Protein AF-A0A7X5QS34-F1 (afdb_monomer)

pLDDT: mean 76.01, std 16.91, range [47.91, 92.44]

Organism: NCBI:txid345309

Foldseek 3Di:
DPPVVVVVVVVPVVPPDPPVPQDPLNVLLVVQLVPFDFDPPPPDPVVRVCCSVPPRSQVSVVVVVDDPPDD

Secondary structure (DSSP, 8-state):
--SHHHHHHHHHGGGS-------HHHHHHHHHHHT----TT--SHHHHHHHIIIIIHHHHHHHTTPPTT--

Solvent-accessible surface area (backbone atoms only — not comparable to full-atom values): 4583 Å² total; per-residue (Å²): 145,73,71,74,63,64,61,59,59,67,67,58,69,78,70,73,63,91,63,78,78,72,47,72,65,55,54,48,48,50,52,29,55,76,68,47,85,72,73,86,88,48,93,40,77,63,56,46,50,50,43,40,69,73,44,43,27,53,53,45,41,42,76,74,69,46,69,91,89,75,133

Mean predicted aligned error: 12.56 Å

Sequence (71 aa):
MRASIYFLIAATLIVFGCAAQKTQRDRDVEQCTYGAVVPRNFDTPAKRRQYIQTVAVPACLKAKGYAEGSL

Structure (mmCIF, N/CA/C/O backbone):
data_AF-A0A7X5QS34-F1
#
_entry.id   AF-A0A7X5QS34-F1
#
loop_
_atom_site.group_PDB
_atom_site.id
_atom_site.type_symbol
_atom_site.label_atom_id
_atom_site.label_alt_id
_atom_site.label_comp_id
_atom_site.label_asym_id
_atom_site.label_entity_id
_atom_site.label_seq_id
_atom_site.pdbx_PDB_ins_code
_atom_site.Cartn_x
_atom_site.Cartn_y
_atom_site.Cartn_z
_atom_site.occupancy
_atom_site.B_iso_or_equiv
_atom_site.auth_seq_id
_atom_site.auth_comp_id
_atom_site.auth_asym_id
_atom_site.auth_atom_id
_atom_site.pdbx_PDB_model_num
ATOM 1 N N . MET A 1 1 ? 18.324 2.110 55.252 1.00 49.94 1 MET A N 1
ATOM 2 C CA . MET A 1 1 ? 18.818 1.815 53.885 1.00 49.94 1 MET A CA 1
ATOM 3 C C . MET A 1 1 ? 17.852 0.878 53.137 1.00 49.94 1 MET A C 1
ATOM 5 O O . MET A 1 1 ? 18.232 -0.206 52.730 1.00 49.94 1 MET A O 1
ATOM 9 N N . ARG A 1 2 ? 16.568 1.248 53.005 1.00 49.06 2 ARG A N 1
ATOM 10 C CA . ARG A 1 2 ? 15.518 0.406 52.376 1.00 49.06 2 ARG A CA 1
ATOM 11 C C . ARG A 1 2 ? 14.575 1.183 51.442 1.00 49.06 2 ARG A C 1
ATOM 13 O O . ARG A 1 2 ? 13.756 0.573 50.771 1.00 49.06 2 ARG A O 1
ATOM 20 N N . ALA A 1 3 ? 14.702 2.512 51.387 1.00 49.16 3 ALA A N 1
ATOM 21 C CA . ALA A 1 3 ? 13.848 3.384 50.578 1.00 49.16 3 ALA A CA 1
ATOM 22 C C . ALA A 1 3 ? 14.360 3.569 49.134 1.00 49.16 3 ALA A C 1
ATOM 24 O O . ALA A 1 3 ? 13.575 3.859 48.240 1.00 49.16 3 ALA A O 1
ATOM 25 N N . SER A 1 4 ? 15.657 3.352 48.884 1.00 53.50 4 SER A N 1
ATOM 26 C CA . SER A 1 4 ? 16.282 3.624 47.578 1.00 53.50 4 SER A CA 1
ATOM 27 C C . SER A 1 4 ? 16.028 2.560 46.507 1.00 53.50 4 SER A C 1
ATOM 29 O O . SER A 1 4 ? 16.239 2.833 45.333 1.00 53.50 4 SER A O 1
ATOM 31 N N . ILE A 1 5 ? 15.572 1.358 46.880 1.00 54.16 5 ILE A N 1
ATOM 32 C CA . ILE A 1 5 ? 15.328 0.274 45.912 1.00 54.16 5 ILE A CA 1
ATOM 33 C C . ILE A 1 5 ? 13.973 0.460 45.215 1.00 54.16 5 ILE A C 1
ATOM 35 O O . ILE A 1 5 ? 13.881 0.272 44.008 1.00 54.16 5 ILE A O 1
ATOM 39 N N . TYR A 1 6 ? 12.938 0.912 45.932 1.00 53.59 6 TYR A N 1
ATOM 40 C CA . TYR A 1 6 ? 11.596 1.093 45.360 1.00 53.59 6 TYR A CA 1
ATOM 41 C C . TYR A 1 6 ? 11.527 2.201 44.301 1.00 53.59 6 TYR A C 1
ATOM 43 O O . TYR A 1 6 ? 10.733 2.111 43.368 1.00 53.59 6 TYR A O 1
ATOM 51 N N . PHE A 1 7 ? 12.386 3.218 44.406 1.00 50.94 7 PHE A N 1
ATOM 52 C CA . PHE A 1 7 ? 12.402 4.337 43.461 1.00 50.94 7 PHE A CA 1
ATOM 53 C C . PHE A 1 7 ? 12.945 3.940 42.075 1.00 50.94 7 PHE A C 1
ATOM 55 O O . PHE A 1 7 ? 12.516 4.486 41.063 1.00 50.94 7 PHE A O 1
ATOM 62 N N . LEU A 1 8 ? 13.840 2.946 42.009 1.00 49.28 8 LEU A N 1
ATOM 63 C CA . LEU A 1 8 ? 14.410 2.444 40.750 1.00 49.28 8 LEU A CA 1
ATOM 64 C C . LEU A 1 8 ? 13.428 1.567 39.953 1.00 49.28 8 LEU A C 1
ATOM 66 O O . LEU A 1 8 ? 13.492 1.525 38.725 1.00 49.28 8 LEU A O 1
ATOM 70 N N . ILE A 1 9 ? 12.488 0.903 40.631 1.00 53.69 9 ILE A N 1
ATOM 71 C CA . ILE A 1 9 ? 11.496 0.034 39.976 1.00 53.69 9 ILE A CA 1
ATOM 72 C C . ILE A 1 9 ? 10.411 0.876 39.284 1.00 53.69 9 ILE A C 1
ATOM 74 O O . ILE A 1 9 ? 9.955 0.529 38.199 1.00 53.69 9 ILE A O 1
ATOM 78 N N . ALA A 1 10 ? 10.048 2.034 39.846 1.00 51.53 10 ALA A N 1
ATOM 79 C CA . ALA A 1 10 ? 9.041 2.916 39.251 1.00 51.53 10 ALA A CA 1
ATOM 80 C C . ALA A 1 10 ? 9.497 3.564 37.926 1.00 51.53 10 ALA A C 1
ATOM 82 O O . ALA A 1 10 ? 8.670 3.851 37.065 1.00 51.53 10 ALA A O 1
ATOM 83 N N . ALA A 1 11 ? 10.806 3.761 37.730 1.00 51.50 11 ALA A N 1
ATOM 84 C CA . ALA A 1 11 ? 11.348 4.425 36.542 1.00 51.50 11 ALA A CA 1
ATOM 85 C C . ALA A 1 11 ? 11.516 3.500 35.320 1.00 51.50 11 ALA A C 1
ATOM 87 O O . ALA A 1 11 ? 11.651 3.983 34.199 1.00 51.50 11 ALA A O 1
ATOM 88 N N . THR A 1 12 ? 11.497 2.176 35.502 1.00 52.53 12 THR A N 1
ATOM 89 C CA . THR A 1 12 ? 11.728 1.216 34.403 1.00 52.53 12 THR A CA 1
ATOM 90 C C . THR A 1 12 ? 10.449 0.778 33.684 1.00 52.53 12 THR A C 1
ATOM 92 O O . THR A 1 12 ? 10.525 0.275 32.566 1.00 52.53 12 THR A O 1
ATOM 95 N N . LEU A 1 13 ? 9.263 1.039 34.247 1.00 52.50 13 LEU A N 1
ATOM 96 C CA . LEU A 1 13 ? 7.978 0.683 33.622 1.00 52.50 13 LEU A CA 1
ATOM 97 C C . LEU A 1 13 ? 7.519 1.651 32.516 1.00 52.50 13 LEU A C 1
ATOM 99 O O . LEU A 1 13 ? 6.563 1.351 31.809 1.00 52.50 13 LEU A O 1
ATOM 103 N N . ILE A 1 14 ? 8.213 2.775 32.312 1.00 53.72 14 ILE A N 1
ATOM 104 C CA . ILE A 1 14 ? 7.896 3.745 31.244 1.00 53.72 14 ILE A CA 1
ATOM 105 C C . ILE A 1 14 ? 8.602 3.370 29.918 1.00 53.72 14 ILE A C 1
ATOM 107 O O . ILE A 1 14 ? 8.386 3.994 28.885 1.00 53.72 14 ILE A O 1
ATOM 111 N N . VAL A 1 15 ? 9.415 2.303 29.911 1.00 53.66 15 VAL A N 1
ATOM 112 C CA . VAL A 1 15 ? 10.183 1.832 28.738 1.00 53.66 15 VAL A CA 1
ATOM 113 C C . VAL A 1 15 ? 9.551 0.586 28.094 1.00 53.66 15 VAL A C 1
ATOM 115 O O . VAL A 1 15 ? 10.202 -0.143 27.355 1.00 53.66 15 VAL A O 1
ATOM 118 N N . PHE A 1 16 ? 8.261 0.324 28.309 1.00 54.00 16 PHE A N 1
ATOM 119 C CA . PHE A 1 16 ? 7.527 -0.602 27.441 1.00 54.00 16 PHE A CA 1
ATOM 120 C C . PHE A 1 16 ? 6.941 0.167 26.262 1.00 54.00 16 PHE A C 1
ATOM 122 O O . PHE A 1 16 ? 5.785 0.565 26.262 1.00 54.00 16 PHE A O 1
ATOM 129 N N . GLY A 1 17 ? 7.834 0.401 25.298 1.00 50.66 17 GLY A N 1
ATOM 130 C CA . GLY A 1 17 ? 7.591 0.646 23.883 1.00 50.66 17 GLY A CA 1
ATOM 131 C C . GLY A 1 17 ? 6.272 1.306 23.494 1.00 50.66 17 GLY A C 1
ATOM 132 O O . GLY A 1 17 ? 5.219 0.673 23.499 1.00 50.66 17 GLY A O 1
ATOM 133 N N . CYS A 1 18 ? 6.375 2.502 22.916 1.00 52.09 18 CYS A N 1
ATOM 134 C CA . CYS A 1 18 ? 5.472 2.918 21.846 1.00 52.09 18 CYS A CA 1
ATOM 135 C C . CYS A 1 18 ? 5.616 1.946 20.656 1.00 52.09 18 CYS A C 1
ATOM 137 O O . CYS A 1 18 ? 6.152 2.299 19.608 1.00 52.09 18 CYS A O 1
ATOM 139 N N . ALA A 1 19 ? 5.191 0.691 20.807 1.00 58.66 19 ALA A N 1
ATOM 140 C CA . ALA A 1 19 ? 4.897 -0.160 19.677 1.00 58.66 19 ALA A CA 1
ATOM 141 C C . ALA A 1 19 ? 3.704 0.509 19.001 1.00 58.66 19 ALA A C 1
ATOM 143 O O . ALA A 1 19 ? 2.605 0.491 19.550 1.00 58.66 19 ALA A O 1
ATOM 144 N N . ALA A 1 20 ? 3.943 1.185 17.872 1.00 61.91 20 ALA A N 1
ATOM 145 C CA . ALA A 1 20 ? 2.881 1.769 17.066 1.00 61.91 20 ALA A CA 1
ATOM 146 C C . ALA A 1 20 ? 1.837 0.675 16.834 1.00 61.91 20 ALA A C 1
ATOM 148 O O . ALA A 1 20 ? 2.098 -0.316 16.145 1.00 61.91 20 ALA A O 1
ATOM 149 N N . GLN A 1 21 ? 0.706 0.794 17.525 1.00 66.94 21 GLN A N 1
ATOM 150 C CA . GLN A 1 21 ? -0.296 -0.250 17.576 1.00 66.94 21 GLN A CA 1
ATOM 151 C C . GLN A 1 21 ? -0.963 -0.277 16.204 1.00 66.94 21 GLN A C 1
ATOM 153 O O . GLN A 1 21 ? -1.880 0.497 15.943 1.00 66.94 21 GLN A O 1
ATOM 158 N N . LYS A 1 22 ? -0.439 -1.117 15.299 1.00 75.44 22 LYS A N 1
ATOM 159 C CA . LYS A 1 22 ? -0.963 -1.249 13.938 1.00 75.44 22 LYS A CA 1
ATOM 160 C C . LYS A 1 22 ? -2.434 -1.619 14.026 1.00 75.44 22 LYS A C 1
ATOM 162 O O . LYS A 1 22 ? -2.803 -2.673 14.568 1.00 75.44 22 LYS A O 1
ATOM 167 N N . THR A 1 23 ? -3.265 -0.742 13.486 1.00 83.88 23 THR A N 1
ATOM 168 C CA . THR A 1 23 ? -4.696 -0.975 13.379 1.00 83.88 23 THR A CA 1
ATOM 169 C C . THR A 1 23 ? -4.943 -2.185 12.475 1.00 83.88 23 THR A C 1
ATOM 171 O O . THR A 1 23 ? -4.059 -2.635 11.738 1.00 83.88 23 THR A O 1
ATOM 174 N N . GLN A 1 24 ? -6.148 -2.754 12.528 1.00 83.88 24 GLN A N 1
ATOM 175 C CA . GLN A 1 24 ? -6.508 -3.840 11.612 1.00 83.88 24 GLN A CA 1
ATOM 176 C C . GLN A 1 24 ? -6.375 -3.390 10.148 1.00 83.88 24 GLN A C 1
ATOM 178 O O . GLN A 1 24 ? -5.848 -4.123 9.316 1.00 83.88 24 GLN A O 1
ATOM 183 N N . ARG A 1 25 ? -6.742 -2.132 9.880 1.00 85.31 25 ARG A N 1
ATOM 184 C CA . ARG A 1 25 ? -6.615 -1.500 8.569 1.00 85.31 25 ARG A CA 1
ATOM 185 C C . ARG A 1 25 ? -5.160 -1.410 8.106 1.00 85.31 25 ARG A C 1
ATOM 187 O O . ARG A 1 25 ? -4.902 -1.693 6.946 1.00 85.31 25 ARG A O 1
ATOM 194 N N . ASP A 1 26 ? -4.209 -1.094 8.987 1.00 87.94 26 ASP A N 1
ATOM 195 C CA . ASP A 1 26 ? -2.781 -1.039 8.618 1.00 87.94 26 ASP A CA 1
ATOM 196 C C . ASP A 1 26 ? -2.253 -2.412 8.191 1.00 87.94 26 ASP A C 1
ATOM 198 O O . ASP A 1 26 ? -1.512 -2.533 7.215 1.00 87.94 26 ASP A O 1
ATOM 202 N N . ARG A 1 27 ? -2.676 -3.472 8.889 1.00 89.06 27 ARG A N 1
ATOM 203 C CA . ARG A 1 27 ? -2.329 -4.849 8.511 1.00 89.06 27 ARG A CA 1
ATOM 204 C C . ARG A 1 27 ? -2.955 -5.238 7.176 1.00 89.06 27 ARG A C 1
ATOM 206 O O . ARG A 1 27 ? -2.298 -5.878 6.359 1.00 89.06 27 ARG A O 1
ATOM 213 N N . ASP A 1 28 ? -4.195 -4.824 6.936 1.00 90.06 28 ASP A N 1
ATOM 214 C CA . ASP A 1 28 ? -4.877 -5.061 5.665 1.00 90.06 28 ASP A CA 1
ATOM 215 C C . ASP A 1 28 ? -4.242 -4.277 4.509 1.00 90.06 28 ASP A C 1
ATOM 217 O O . ASP A 1 28 ? -4.090 -4.831 3.423 1.00 90.06 28 ASP A O 1
ATOM 221 N N . VAL A 1 29 ? -3.787 -3.040 4.738 1.00 89.94 29 VAL A N 1
ATOM 222 C CA . VAL A 1 29 ? -2.999 -2.252 3.773 1.00 89.94 29 VAL A CA 1
ATOM 223 C C . VAL A 1 29 ? -1.712 -2.983 3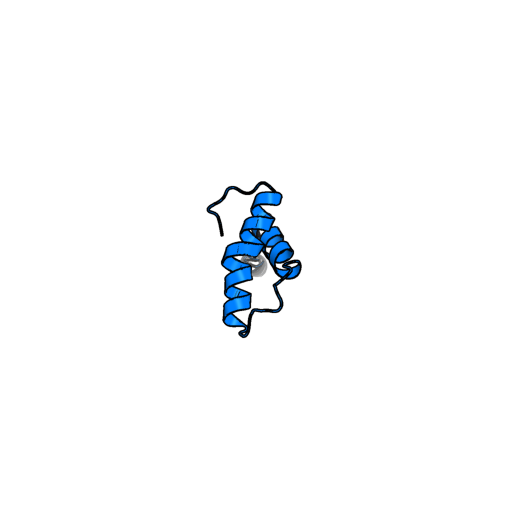.404 1.00 89.94 29 VAL A C 1
ATOM 225 O O . VAL A 1 29 ? -1.402 -3.113 2.217 1.00 89.94 29 VAL A O 1
ATOM 228 N N . GLU A 1 30 ? -0.971 -3.489 4.393 1.00 90.31 30 GLU A N 1
ATOM 229 C CA . GLU A 1 30 ? 0.247 -4.267 4.153 1.00 90.31 30 GLU A CA 1
ATOM 230 C C . GLU A 1 30 ? -0.065 -5.521 3.335 1.00 90.31 30 GLU A C 1
ATOM 232 O O . GLU A 1 30 ? 0.555 -5.752 2.297 1.00 90.31 30 GLU A O 1
ATOM 237 N N . GLN A 1 31 ? -1.077 -6.293 3.735 1.00 90.81 31 GLN A N 1
ATOM 238 C CA . GLN A 1 31 ? -1.473 -7.508 3.028 1.00 90.81 31 GLN A CA 1
ATOM 239 C C . GLN A 1 31 ? -1.898 -7.221 1.577 1.00 90.81 31 GLN A C 1
ATOM 241 O O . GLN A 1 31 ? -1.463 -7.916 0.658 1.00 90.81 31 GLN A O 1
ATOM 246 N N . CYS A 1 32 ? -2.696 -6.174 1.355 1.00 90.56 32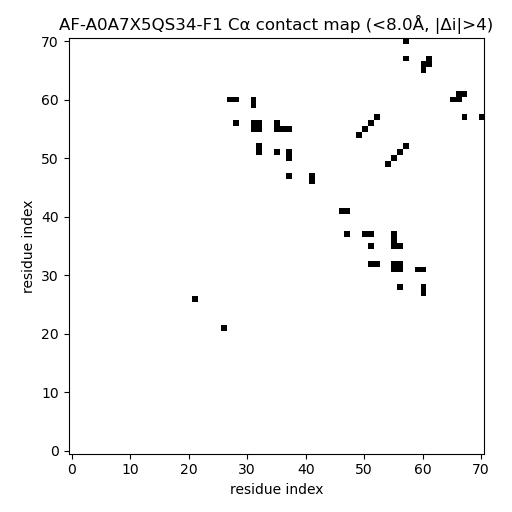 CYS A N 1
ATOM 247 C CA . CYS A 1 32 ? -3.112 -5.731 0.026 1.00 90.56 32 CYS A CA 1
ATOM 248 C C . CYS A 1 32 ? -1.927 -5.239 -0.819 1.00 90.56 32 CYS A C 1
ATOM 250 O O . CYS A 1 32 ? -1.917 -5.433 -2.031 1.00 90.56 32 CYS A O 1
ATOM 252 N N . THR A 1 33 ? -0.914 -4.636 -0.191 1.00 91.31 33 THR A N 1
ATOM 253 C CA . THR A 1 33 ? 0.311 -4.183 -0.863 1.00 91.31 33 THR A CA 1
ATOM 254 C C . THR A 1 33 ? 1.177 -5.362 -1.305 1.00 91.31 33 THR A C 1
ATOM 256 O O . THR A 1 33 ? 1.615 -5.399 -2.453 1.00 91.31 33 THR A O 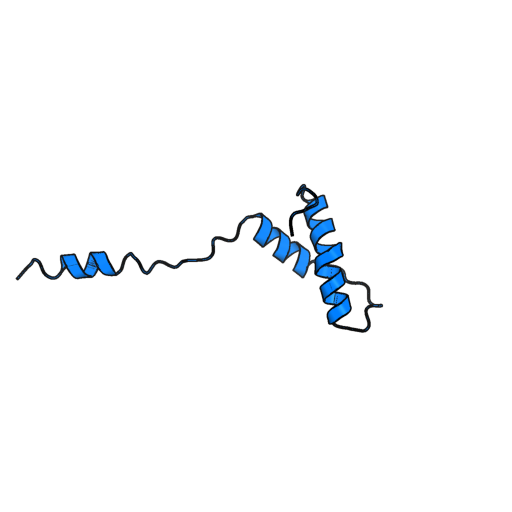1
ATOM 259 N N . TYR A 1 34 ? 1.397 -6.348 -0.429 1.00 88.06 34 TYR A N 1
ATOM 260 C CA . TYR A 1 34 ? 2.177 -7.549 -0.755 1.00 88.06 34 TYR A CA 1
ATOM 261 C C . TYR A 1 34 ? 1.475 -8.453 -1.775 1.00 88.06 34 TYR A C 1
ATOM 263 O O . TYR A 1 34 ? 2.139 -9.071 -2.603 1.00 88.06 34 TYR A O 1
ATOM 271 N N . GLY A 1 35 ? 0.141 -8.513 -1.739 1.00 86.12 35 GLY A N 1
ATOM 272 C CA . GLY A 1 35 ? -0.676 -9.265 -2.694 1.00 86.12 35 GLY A CA 1
ATOM 273 C C . GLY A 1 35 ? -0.994 -8.519 -3.995 1.00 86.12 35 GLY A C 1
ATOM 274 O O . GLY A 1 35 ? -1.681 -9.075 -4.852 1.00 86.12 35 GLY A O 1
ATOM 275 N N . ALA A 1 36 ? -0.540 -7.270 -4.159 1.00 87.44 36 ALA A N 1
ATOM 276 C CA . ALA A 1 36 ? -0.898 -6.450 -5.310 1.00 87.44 36 ALA A CA 1
ATOM 277 C C . ALA A 1 36 ? -0.342 -7.038 -6.616 1.00 87.44 36 ALA A C 1
ATOM 279 O O . ALA A 1 36 ? 0.868 -7.056 -6.860 1.00 87.44 36 ALA A O 1
ATOM 280 N N . VAL A 1 37 ? -1.242 -7.458 -7.506 1.00 86.56 37 VAL A N 1
ATOM 281 C CA . VAL A 1 37 ? -0.882 -7.859 -8.867 1.00 86.56 37 VAL A CA 1
ATOM 282 C C . VAL A 1 37 ? -0.693 -6.599 -9.701 1.00 86.56 37 VAL A C 1
ATOM 284 O O . VAL A 1 37 ? -1.643 -5.890 -10.021 1.00 86.56 37 VAL A O 1
ATOM 287 N N . VAL A 1 38 ? 0.561 -6.307 -10.039 1.00 85.69 38 VAL A N 1
ATOM 288 C CA . VAL A 1 38 ? 0.923 -5.106 -10.792 1.00 85.69 38 VAL A CA 1
ATOM 289 C C . VAL A 1 38 ? 1.146 -5.459 -12.264 1.00 85.69 38 VAL A C 1
ATOM 291 O O . VAL A 1 38 ? 2.047 -6.256 -12.552 1.00 85.69 38 VAL A O 1
ATOM 294 N N . PRO A 1 39 ? 0.395 -4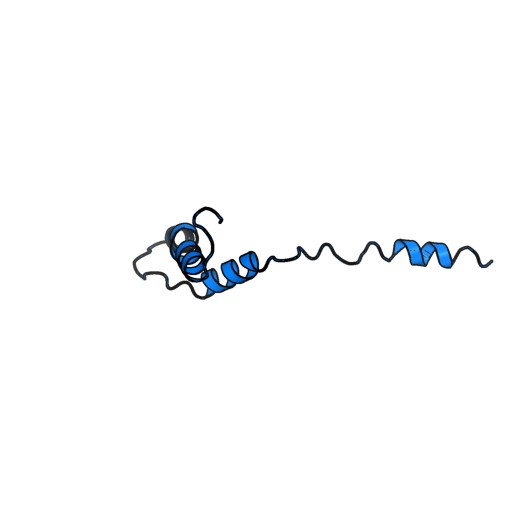.840 -13.193 1.00 84.38 39 PRO A N 1
ATOM 295 C CA . PRO A 1 39 ? 0.610 -4.946 -14.631 1.00 84.38 39 PRO A CA 1
ATOM 296 C C . PRO A 1 39 ? 2.082 -4.821 -15.049 1.00 84.38 39 PRO A C 1
ATOM 298 O O . PRO A 1 39 ? 2.855 -4.027 -14.505 1.00 84.38 39 PRO A O 1
ATOM 301 N N . ARG A 1 40 ? 2.487 -5.620 -16.041 1.00 85.69 40 ARG A N 1
ATOM 302 C CA . ARG A 1 40 ? 3.881 -5.666 -16.515 1.00 85.69 40 ARG A CA 1
ATOM 303 C C . ARG A 1 40 ? 4.278 -4.444 -17.355 1.00 85.69 40 ARG A C 1
ATOM 305 O O . ARG A 1 40 ? 5.462 -4.202 -17.529 1.00 85.69 40 ARG A O 1
ATOM 312 N N . ASN A 1 41 ? 3.306 -3.674 -17.840 1.00 87.00 41 ASN A N 1
ATOM 313 C CA . ASN A 1 41 ? 3.484 -2.488 -18.687 1.00 87.00 41 ASN A CA 1
ATOM 314 C C . ASN A 1 41 ? 3.883 -1.213 -17.917 1.00 87.00 41 ASN A C 1
ATOM 316 O O . ASN A 1 41 ? 3.845 -0.119 -18.473 1.00 87.00 41 ASN A O 1
ATOM 320 N N . PHE A 1 42 ? 4.223 -1.318 -16.632 1.00 86.50 42 PHE A N 1
ATOM 321 C CA . PHE A 1 42 ? 4.771 -0.194 -15.886 1.00 86.50 42 PHE A CA 1
ATOM 322 C C . PHE A 1 42 ? 6.292 -0.151 -16.016 1.00 86.50 42 PHE A C 1
ATOM 324 O O . PHE A 1 42 ? 7.006 -0.878 -15.327 1.00 86.50 42 PHE A O 1
ATOM 331 N N . ASP A 1 43 ? 6.770 0.769 -16.849 1.00 85.25 43 ASP A N 1
ATOM 332 C CA . ASP A 1 43 ? 8.189 0.886 -17.217 1.00 85.25 43 ASP A CA 1
ATOM 333 C C . ASP A 1 43 ? 9.089 1.392 -16.083 1.00 85.25 43 ASP A C 1
ATOM 335 O O . ASP A 1 43 ? 10.311 1.296 -16.160 1.00 85.25 43 ASP A O 1
ATOM 339 N N . THR A 1 44 ? 8.504 1.962 -15.023 1.00 89.00 44 THR A N 1
ATOM 340 C CA . THR A 1 44 ? 9.268 2.522 -13.906 1.00 89.00 44 THR A CA 1
ATOM 341 C C . THR A 1 44 ? 8.760 2.028 -12.551 1.00 89.00 44 THR A C 1
ATOM 343 O O . THR A 1 44 ? 7.548 1.889 -12.339 1.00 89.00 44 THR A O 1
ATOM 346 N N . PRO A 1 45 ? 9.661 1.846 -11.564 1.00 88.62 45 PRO A N 1
ATOM 347 C CA . PRO A 1 45 ? 9.271 1.544 -10.187 1.00 88.62 45 PRO A CA 1
ATOM 348 C C . PRO A 1 45 ? 8.358 2.608 -9.563 1.00 88.62 45 PRO A C 1
ATOM 350 O O . PRO A 1 45 ? 7.604 2.301 -8.642 1.00 88.62 45 PRO A O 1
ATOM 353 N N . ALA A 1 46 ? 8.430 3.855 -10.040 1.00 89.25 46 ALA A N 1
ATOM 354 C CA . ALA A 1 46 ? 7.570 4.945 -9.590 1.00 89.25 46 ALA A CA 1
ATOM 355 C C . ALA A 1 46 ? 6.118 4.741 -10.046 1.00 89.25 46 ALA A C 1
ATOM 357 O O . ALA A 1 46 ? 5.219 4.772 -9.211 1.00 89.25 46 ALA A O 1
ATOM 358 N N . LYS A 1 47 ? 5.890 4.427 -11.332 1.00 89.94 47 LYS A N 1
ATOM 359 C CA . LYS A 1 47 ? 4.545 4.123 -11.850 1.00 89.94 47 LYS A CA 1
ATOM 360 C C . LYS A 1 47 ? 3.946 2.884 -11.178 1.00 89.94 47 LYS A C 1
ATOM 362 O O . LYS A 1 47 ? 2.774 2.895 -10.814 1.00 89.94 47 LYS A O 1
ATOM 367 N N . ARG A 1 48 ? 4.762 1.845 -10.933 1.00 88.88 48 ARG A N 1
ATOM 368 C CA . ARG A 1 48 ? 4.328 0.654 -10.175 1.00 88.88 48 ARG A CA 1
ATOM 369 C C . ARG A 1 48 ? 3.875 1.021 -8.764 1.00 88.88 48 ARG A C 1
ATOM 371 O O . ARG A 1 48 ? 2.792 0.618 -8.356 1.00 88.88 48 ARG A O 1
ATOM 378 N N . ARG A 1 49 ? 4.674 1.807 -8.032 1.00 90.06 49 ARG A N 1
ATOM 379 C CA . ARG A 1 49 ? 4.319 2.273 -6.681 1.00 90.06 49 ARG A CA 1
ATOM 380 C C . ARG A 1 49 ? 3.051 3.120 -6.680 1.00 90.06 49 ARG A C 1
ATOM 382 O O . ARG A 1 49 ? 2.177 2.879 -5.856 1.00 90.06 49 ARG A O 1
ATOM 389 N N . GLN A 1 50 ? 2.926 4.042 -7.632 1.00 91.56 50 GLN A N 1
ATOM 390 C CA . GLN A 1 50 ? 1.737 4.874 -7.776 1.00 91.56 50 GLN A CA 1
ATOM 391 C C . GLN A 1 50 ? 0.487 4.019 -8.003 1.00 91.56 50 GLN A C 1
ATOM 393 O O . GLN A 1 50 ? -0.513 4.220 -7.323 1.00 91.56 50 GLN A O 1
ATOM 398 N N . TYR A 1 51 ? 0.546 3.027 -8.895 1.00 91.25 51 TYR A N 1
ATOM 399 C CA . TYR A 1 51 ? -0.573 2.114 -9.134 1.00 91.25 51 TYR A CA 1
ATOM 400 C C . TYR A 1 51 ? -0.959 1.311 -7.886 1.00 91.25 51 TYR A C 1
AT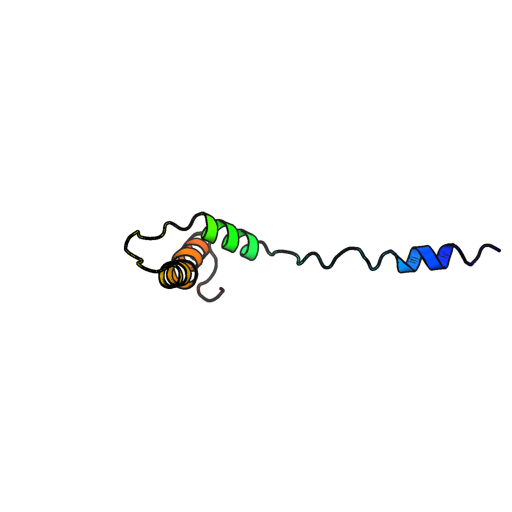OM 402 O O . TYR A 1 51 ? -2.140 1.203 -7.563 1.00 91.25 51 TYR A O 1
ATOM 410 N N . ILE A 1 52 ? 0.026 0.779 -7.154 1.00 91.06 52 ILE A N 1
ATOM 411 C CA . ILE A 1 52 ? -0.233 0.052 -5.905 1.00 91.06 52 ILE A CA 1
ATOM 412 C C . ILE A 1 52 ? -0.976 0.958 -4.913 1.00 91.06 52 ILE A C 1
ATOM 414 O O . ILE A 1 52 ? -2.022 0.572 -4.400 1.00 91.06 52 ILE A O 1
ATOM 418 N N . GLN A 1 53 ? -0.472 2.172 -4.690 1.00 89.94 53 GLN A N 1
ATOM 419 C CA . GLN A 1 53 ? -1.005 3.100 -3.689 1.00 89.94 53 GLN A CA 1
ATOM 420 C C . GLN A 1 53 ? -2.368 3.694 -4.064 1.00 89.94 53 GLN A C 1
ATOM 422 O O . GLN A 1 53 ? -3.184 3.937 -3.184 1.00 89.94 53 GLN A O 1
ATOM 427 N N . THR A 1 54 ? -2.619 3.935 -5.353 1.00 90.12 54 THR A N 1
ATOM 428 C CA . THR A 1 54 ? -3.810 4.678 -5.814 1.00 90.12 54 THR A CA 1
ATOM 429 C C . THR A 1 54 ? -4.893 3.803 -6.431 1.00 90.12 54 THR A C 1
ATOM 431 O O . THR A 1 54 ? -6.019 4.265 -6.582 1.00 90.12 54 THR A O 1
ATOM 434 N N . VAL A 1 55 ? -4.585 2.547 -6.772 1.00 89.94 55 VAL A N 1
ATOM 435 C CA . VAL A 1 55 ? -5.537 1.633 -7.417 1.00 89.94 55 VAL A CA 1
ATOM 436 C C . VAL A 1 55 ? -5.610 0.297 -6.687 1.00 89.94 55 VAL A C 1
ATOM 438 O O . VAL A 1 55 ? -6.673 -0.063 -6.188 1.00 89.94 55 VAL A O 1
ATOM 441 N N . ALA A 1 56 ? -4.497 -0.438 -6.586 1.00 90.88 56 ALA A N 1
ATOM 442 C CA . ALA A 1 56 ? -4.532 -1.824 -6.108 1.00 90.88 56 ALA A CA 1
ATOM 443 C C . ALA A 1 56 ? -4.913 -1.937 -4.622 1.00 90.88 56 ALA A C 1
ATOM 445 O O . ALA A 1 56 ? -5.803 -2.711 -4.269 1.00 90.88 56 ALA A O 1
ATOM 446 N N . VAL A 1 57 ? -4.272 -1.150 -3.751 1.00 92.44 57 VAL A N 1
ATOM 447 C CA . VAL A 1 57 ? -4.562 -1.154 -2.310 1.00 92.44 57 VAL A CA 1
ATOM 448 C C . VAL A 1 57 ? -5.972 -0.624 -2.016 1.00 92.44 57 VAL A C 1
ATOM 450 O O . VAL A 1 57 ? -6.704 -1.339 -1.332 1.00 92.44 57 VAL A O 1
ATOM 453 N N . PRO A 1 58 ? -6.423 0.531 -2.554 1.00 90.50 58 PRO A N 1
ATOM 454 C CA . PRO A 1 58 ? -7.798 0.983 -2.340 1.00 90.50 58 PRO A CA 1
ATOM 455 C C . PRO A 1 58 ? -8.848 -0.028 -2.816 1.00 90.50 58 PRO A C 1
ATOM 457 O O . PRO A 1 58 ? -9.816 -0.277 -2.102 1.00 90.50 58 PRO A O 1
ATOM 460 N N . ALA A 1 59 ? -8.655 -0.656 -3.982 1.00 89.69 59 ALA A N 1
ATOM 461 C CA . ALA A 1 59 ? -9.588 -1.662 -4.491 1.00 89.69 59 ALA A CA 1
ATOM 462 C C . ALA A 1 59 ? -9.656 -2.903 -3.583 1.00 89.69 59 ALA A C 1
ATOM 464 O O . ALA A 1 59 ? -10.741 -3.411 -3.302 1.00 89.69 59 ALA A O 1
ATOM 465 N N . CYS A 1 60 ? -8.509 -3.366 -3.079 1.00 90.88 60 CYS A N 1
ATOM 466 C CA . CYS A 1 60 ? -8.435 -4.479 -2.132 1.00 90.88 60 CYS A CA 1
ATOM 467 C C . CYS A 1 60 ? -9.095 -4.139 -0.786 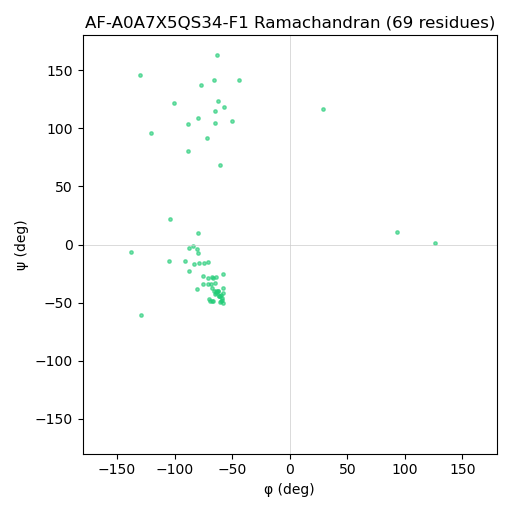1.00 90.88 60 CYS A C 1
ATOM 469 O O . CYS A 1 60 ? -9.863 -4.940 -0.251 1.00 90.88 60 CYS A O 1
ATOM 471 N N . LEU A 1 61 ? -8.865 -2.932 -0.262 1.00 90.69 61 LEU A N 1
ATOM 472 C CA . LEU A 1 61 ? -9.529 -2.452 0.950 1.00 90.69 61 LEU A CA 1
ATOM 473 C C . LEU A 1 61 ? -11.047 -2.333 0.757 1.00 90.69 61 LEU A C 1
ATOM 475 O O . LEU A 1 61 ? -11.808 -2.756 1.626 1.00 90.69 61 LEU A O 1
ATOM 479 N N . LYS A 1 62 ? -11.503 -1.842 -0.400 1.00 89.38 62 LYS A N 1
ATOM 480 C CA . LYS A 1 62 ? -12.930 -1.792 -0.745 1.00 89.38 62 LYS A CA 1
ATOM 481 C C . LYS A 1 62 ? -13.559 -3.185 -0.756 1.00 89.38 62 LYS A C 1
ATOM 483 O O . LYS A 1 62 ? -14.633 -3.370 -0.193 1.00 89.38 62 LYS A O 1
ATOM 488 N N . ALA A 1 63 ? -12.876 -4.181 -1.326 1.00 89.25 63 ALA A N 1
ATOM 489 C CA . ALA A 1 63 ? -13.337 -5.572 -1.315 1.00 89.25 63 ALA A CA 1
ATOM 490 C C . ALA A 1 63 ? -13.416 -6.168 0.105 1.00 89.25 63 ALA A C 1
ATOM 492 O O . ALA A 1 63 ? -14.244 -7.038 0.362 1.00 89.25 63 ALA A O 1
ATOM 493 N N . LYS A 1 64 ? -12.591 -5.674 1.037 1.00 87.06 64 LYS A N 1
ATOM 494 C CA . LYS A 1 64 ? -12.640 -6.011 2.470 1.00 87.06 64 LYS A CA 1
ATOM 495 C C . LYS A 1 64 ? -13.723 -5.243 3.250 1.00 87.06 64 LYS A C 1
ATOM 497 O O . LYS A 1 64 ? -13.907 -5.512 4.4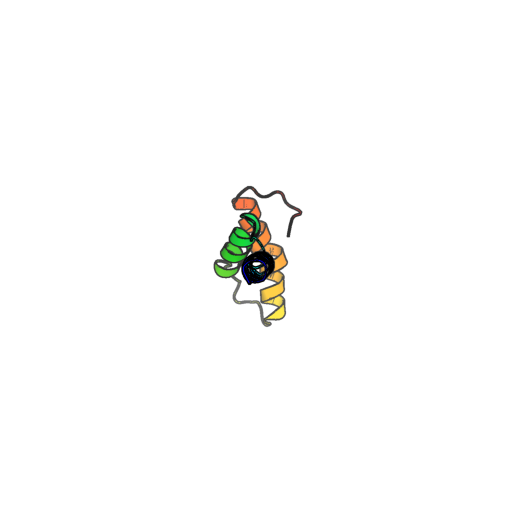33 1.00 87.06 64 LYS A O 1
ATOM 502 N N . GLY A 1 65 ? -14.446 -4.316 2.616 1.00 89.56 65 GLY A N 1
ATOM 503 C CA . GLY A 1 65 ? -15.528 -3.544 3.238 1.00 89.56 65 GLY A CA 1
ATOM 504 C C . GLY A 1 65 ? -15.108 -2.193 3.826 1.00 89.56 65 GLY A C 1
ATOM 505 O O . GLY A 1 65 ? -15.900 -1.568 4.529 1.00 89.56 65 GLY A O 1
ATOM 506 N N . TYR A 1 66 ? -13.891 -1.715 3.545 1.00 86.44 66 TYR A N 1
ATOM 507 C CA . TYR A 1 66 ? -13.476 -0.364 3.931 1.00 86.44 66 TYR A CA 1
ATOM 508 C C . TYR A 1 66 ? -14.087 0.686 2.993 1.00 86.44 66 TYR A C 1
ATOM 510 O O . TYR A 1 66 ? -14.106 0.513 1.774 1.00 86.44 66 TYR A O 1
ATOM 518 N N . ALA A 1 67 ? -14.573 1.791 3.564 1.00 77.81 67 ALA A N 1
ATOM 519 C CA . ALA A 1 67 ? -15.133 2.900 2.797 1.00 77.81 67 ALA A CA 1
ATOM 520 C C . ALA A 1 67 ? -14.062 3.588 1.929 1.00 77.81 67 ALA 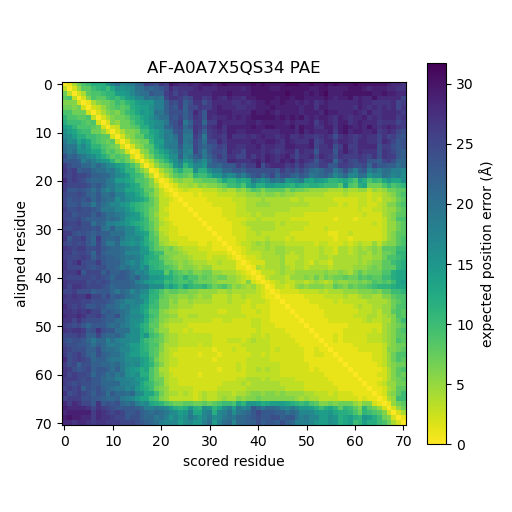A C 1
ATOM 522 O O . ALA A 1 67 ? -12.9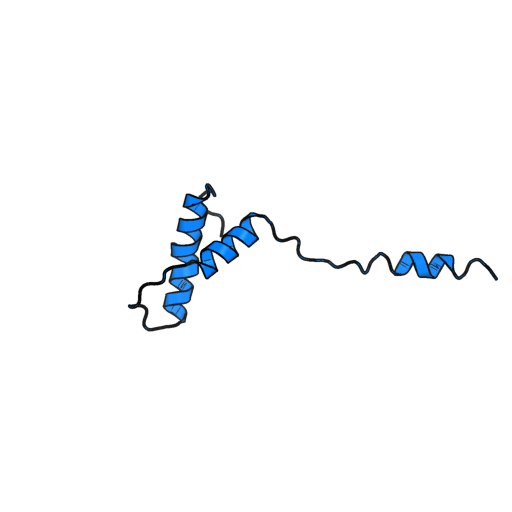17 3.779 2.357 1.00 77.81 67 ALA A O 1
ATOM 523 N N . GLU A 1 68 ? -14.451 3.983 0.713 1.00 63.31 68 GLU A N 1
ATOM 524 C CA . GLU A 1 68 ? -13.604 4.766 -0.188 1.00 63.31 68 GLU A CA 1
ATOM 525 C C . GLU A 1 68 ? -13.294 6.121 0.460 1.00 63.31 68 GLU A C 1
ATOM 527 O O . GLU A 1 68 ? -14.204 6.849 0.846 1.00 63.31 68 GLU A O 1
ATOM 532 N N . GLY A 1 69 ? -12.009 6.448 0.619 1.00 54.03 69 GLY A N 1
ATOM 533 C CA . GLY A 1 69 ? -11.577 7.710 1.237 1.00 54.03 69 GLY A CA 1
ATOM 534 C C . GLY A 1 69 ? -10.611 7.564 2.407 1.00 54.03 69 GLY A C 1
ATOM 535 O O . GLY A 1 69 ? -10.186 8.566 2.969 1.00 54.03 69 GLY A O 1
ATOM 536 N N . SER A 1 70 ? -10.222 6.342 2.763 1.00 47.91 70 SER A N 1
ATOM 537 C CA . SER A 1 70 ? -9.151 6.132 3.729 1.00 47.91 70 SER A CA 1
ATOM 538 C C . SER A 1 70 ? -8.027 5.328 3.080 1.00 47.91 70 SER A C 1
ATOM 540 O O . SER A 1 70 ? -8.025 4.094 3.080 1.00 47.91 70 SER A O 1
ATOM 542 N N . LEU A 1 71 ? -7.020 6.041 2.578 1.00 52.75 71 LEU A N 1
ATOM 543 C CA . LEU A 1 71 ? -5.624 5.601 2.557 1.00 52.75 71 LEU A CA 1
ATOM 544 C C . LEU A 1 71 ? -4.810 6.663 3.273 1.00 52.75 71 LEU A C 1
ATOM 546 O O . LEU A 1 71 ? -4.728 7.788 2.743 1.00 52.75 71 LEU A O 1
#

Radius of gyration: 21.85 Å; Cα contacts (8 Å, |Δi|>4): 32; chains: 1; bounding box: 34×17×73 Å